Protein AF-A0A7C5GSA2-F1 (afdb_monomer)

Structure (mmCIF, N/CA/C/O backbone):
data_AF-A0A7C5GSA2-F1
#
_entry.id   AF-A0A7C5GSA2-F1
#
loop_
_atom_site.group_PDB
_atom_site.id
_atom_site.type_symbol
_atom_site.label_atom_id
_atom_site.label_alt_id
_atom_site.label_comp_id
_atom_site.label_asym_id
_atom_site.label_entity_id
_atom_site.label_seq_id
_atom_site.pdbx_PDB_ins_code
_atom_site.Cartn_x
_atom_site.Cartn_y
_atom_site.Cartn_z
_atom_site.occupancy
_atom_site.B_iso_or_equiv
_atom_site.auth_seq_id
_atom_site.auth_comp_id
_atom_site.auth_asym_id
_atom_site.auth_atom_id
_atom_site.pdbx_PDB_model_num
ATOM 1 N N . MET A 1 1 ? -14.010 18.364 17.293 1.00 81.69 1 MET A N 1
ATOM 2 C CA . MET A 1 1 ? -14.874 18.073 16.126 1.00 81.69 1 MET A CA 1
ATOM 3 C C . MET A 1 1 ? -15.795 16.907 16.474 1.00 81.69 1 MET A C 1
ATOM 5 O O . MET A 1 1 ? -15.365 16.061 17.248 1.00 81.69 1 MET A O 1
ATOM 9 N N . LYS A 1 2 ? -17.035 16.873 15.968 1.00 87.19 2 LYS A N 1
ATOM 10 C CA . LYS A 1 2 ? -17.966 15.739 16.121 1.00 87.19 2 LYS A CA 1
ATOM 11 C C . LYS A 1 2 ? -18.458 15.328 14.733 1.00 87.19 2 LYS A C 1
ATOM 13 O O . LYS A 1 2 ? -18.881 16.199 13.981 1.00 87.19 2 LYS A O 1
ATOM 18 N N . ILE A 1 3 ? -18.377 14.040 14.417 1.00 91.88 3 ILE A N 1
ATOM 19 C CA . ILE A 1 3 ? -18.912 13.434 13.192 1.00 91.88 3 ILE A CA 1
ATOM 20 C C . ILE A 1 3 ? -19.877 12.338 13.644 1.00 91.88 3 ILE A C 1
ATOM 22 O O . ILE A 1 3 ? -19.568 11.604 14.582 1.00 91.88 3 ILE A O 1
ATOM 26 N N . THR A 1 4 ? -21.045 12.256 13.015 1.00 94.69 4 THR A N 1
ATOM 27 C CA . THR A 1 4 ? -22.024 11.192 13.259 1.00 94.69 4 THR A CA 1
ATOM 28 C C . THR A 1 4 ? -21.949 10.208 12.104 1.00 94.69 4 THR A C 1
ATOM 30 O O . THR A 1 4 ? -22.048 10.626 10.955 1.00 94.69 4 THR A O 1
ATOM 33 N N . LEU A 1 5 ? -21.762 8.929 12.418 1.00 96.44 5 LEU A N 1
ATOM 34 C CA . LEU A 1 5 ? -21.681 7.836 11.455 1.00 96.44 5 LEU A CA 1
ATOM 35 C C . LEU A 1 5 ? -22.708 6.770 11.834 1.00 96.44 5 LEU A C 1
ATOM 37 O O . LEU A 1 5 ? -22.949 6.519 13.017 1.00 96.44 5 LEU A O 1
ATOM 41 N N . THR A 1 6 ? -23.306 6.146 10.831 1.00 97.19 6 THR A N 1
ATOM 42 C CA . THR A 1 6 ? -24.025 4.881 10.990 1.00 97.19 6 THR A CA 1
ATOM 43 C C . THR A 1 6 ? -23.044 3.751 11.307 1.00 97.19 6 THR A C 1
ATOM 45 O O . THR A 1 6 ? -21.847 3.866 11.048 1.00 97.19 6 THR A O 1
ATOM 48 N N . GLU A 1 7 ? -23.543 2.629 11.827 1.00 95.62 7 GLU A N 1
ATOM 49 C CA . GLU A 1 7 ? -22.717 1.440 12.092 1.00 95.62 7 GLU A CA 1
ATOM 50 C C . GLU A 1 7 ? -21.976 0.965 10.830 1.00 95.62 7 GLU A C 1
ATOM 52 O O . GLU A 1 7 ? -20.786 0.661 10.867 1.00 95.62 7 GLU A O 1
ATOM 57 N N . GLU A 1 8 ? -22.649 0.995 9.679 1.00 96.62 8 GLU A N 1
ATOM 58 C CA . GLU A 1 8 ? -22.073 0.596 8.395 1.00 96.62 8 GLU A CA 1
ATOM 59 C C . GLU A 1 8 ? -20.989 1.571 7.899 1.00 96.62 8 GLU A C 1
ATOM 61 O O . GLU A 1 8 ? -19.970 1.149 7.351 1.00 96.62 8 GLU A O 1
ATOM 66 N N . GLU A 1 9 ? -21.168 2.880 8.098 1.00 97.88 9 GLU A N 1
ATOM 67 C CA . GLU A 1 9 ? -20.123 3.869 7.803 1.00 97.88 9 GLU A CA 1
ATOM 68 C C . GLU A 1 9 ? -18.937 3.734 8.762 1.00 97.88 9 GLU A C 1
ATOM 70 O O . GLU A 1 9 ? -17.792 3.846 8.328 1.00 97.88 9 GLU A O 1
ATOM 75 N N . TYR A 1 10 ? -19.190 3.435 10.039 1.00 97.50 10 TYR A N 1
ATOM 76 C CA . TYR A 1 10 ? -18.136 3.206 11.024 1.00 97.50 10 TYR A CA 1
ATOM 77 C C . TYR A 1 10 ? -17.320 1.953 10.695 1.00 97.50 10 TYR A C 1
ATOM 79 O O . TYR A 1 10 ? -16.093 1.984 10.720 1.00 97.50 10 TYR A O 1
ATOM 87 N N . ARG A 1 11 ? -17.986 0.869 10.281 1.00 97.19 11 ARG A N 1
ATOM 88 C CA . ARG A 1 11 ? -17.324 -0.341 9.782 1.00 97.19 11 ARG A CA 1
ATOM 89 C C . ARG A 1 11 ? -16.409 -0.028 8.593 1.00 97.19 11 ARG A C 1
ATOM 91 O O . ARG A 1 11 ? -15.283 -0.512 8.559 1.00 97.19 11 ARG A O 1
ATOM 98 N N . ARG A 1 12 ? -16.866 0.786 7.633 1.00 97.44 12 ARG A N 1
ATOM 99 C CA . ARG A 1 12 ? -16.040 1.219 6.487 1.00 97.44 12 ARG A CA 1
ATOM 100 C C . ARG A 1 12 ? -14.872 2.101 6.906 1.00 97.44 12 ARG A C 1
ATOM 102 O O . ARG A 1 12 ? -13.791 1.976 6.344 1.00 97.44 12 ARG A O 1
ATOM 109 N N . LEU A 1 13 ? -15.067 2.970 7.895 1.00 97.38 13 LEU A N 1
ATOM 110 C CA . LEU A 1 13 ? -13.977 3.753 8.465 1.00 97.38 13 LEU A CA 1
ATOM 111 C C . LEU A 1 13 ? -12.910 2.841 9.079 1.00 97.38 13 LEU A C 1
ATOM 113 O O . LEU A 1 13 ? -11.734 3.044 8.801 1.00 97.38 13 LEU A O 1
ATOM 117 N N . LEU A 1 14 ? -13.305 1.826 9.852 1.00 97.19 14 LEU A N 1
ATOM 118 C CA . LEU A 1 14 ? -12.363 0.858 10.415 1.00 97.19 14 LEU A CA 1
ATOM 119 C C . LEU A 1 14 ? -11.597 0.107 9.317 1.00 97.19 14 LEU A C 1
ATOM 121 O O . LEU A 1 14 ? -10.382 0.009 9.409 1.00 97.19 14 LEU A O 1
ATOM 125 N N . GLU A 1 15 ? -12.259 -0.335 8.238 1.00 96.88 15 GLU A N 1
ATOM 126 C CA . GLU A 1 15 ? -11.561 -0.937 7.083 1.00 96.88 15 GLU A CA 1
ATOM 127 C C . GLU A 1 15 ? -10.505 0.001 6.477 1.00 96.88 15 GLU A C 1
ATOM 129 O O . GLU A 1 15 ? -9.406 -0.437 6.147 1.00 96.88 15 GLU A O 1
ATOM 134 N N . LEU A 1 16 ? -10.843 1.285 6.307 1.00 96.06 16 LEU A N 1
ATOM 135 C CA . LEU A 1 16 ? -9.929 2.288 5.751 1.00 96.06 16 LEU A CA 1
ATOM 136 C C . LEU A 1 16 ? -8.747 2.561 6.683 1.00 96.06 16 LEU A C 1
ATOM 138 O O . LEU A 1 16 ? -7.627 2.733 6.209 1.00 96.06 16 LEU A O 1
ATOM 142 N N . VAL A 1 17 ? -8.996 2.604 7.992 1.00 94.75 17 VAL A N 1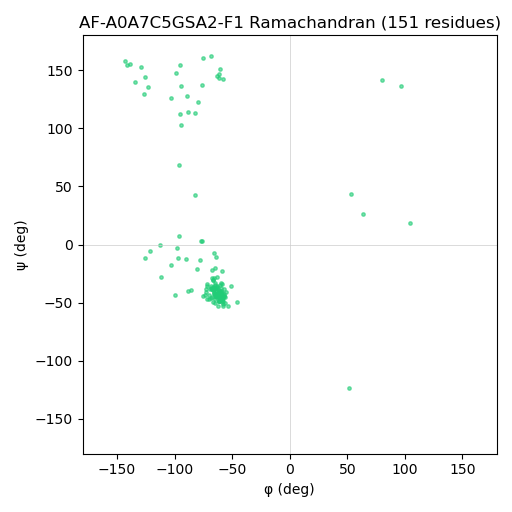
ATOM 143 C CA . VAL A 1 17 ? -7.960 2.797 9.010 1.00 94.75 17 VAL A CA 1
ATOM 144 C C . VAL A 1 17 ? -7.007 1.613 9.018 1.00 94.75 17 VAL A C 1
ATOM 146 O O . VAL A 1 17 ? -5.809 1.830 8.897 1.00 94.75 17 VAL A O 1
ATOM 149 N N . GLU A 1 18 ? -7.522 0.384 9.071 1.00 93.25 18 GLU A N 1
ATOM 150 C CA . GLU A 1 18 ? -6.695 -0.824 9.013 1.00 93.25 18 GLU A CA 1
ATOM 151 C C . GLU A 1 18 ? -5.860 -0.868 7.727 1.00 93.25 18 GLU A C 1
ATOM 153 O O . GLU A 1 18 ? -4.650 -1.069 7.785 1.00 93.25 18 GLU A O 1
ATOM 158 N N . ALA A 1 19 ? -6.456 -0.581 6.562 1.00 93.38 19 ALA A N 1
ATOM 159 C CA . ALA A 1 19 ? -5.712 -0.520 5.301 1.00 93.38 19 ALA A CA 1
ATOM 160 C C . ALA A 1 19 ? -4.596 0.539 5.340 1.00 93.38 19 ALA A C 1
ATOM 162 O O . ALA A 1 19 ? -3.484 0.294 4.879 1.00 93.38 19 ALA A O 1
ATOM 163 N N . GLY A 1 20 ? -4.885 1.713 5.910 1.00 91.31 20 GLY A N 1
ATOM 164 C CA . GLY A 1 20 ? -3.910 2.785 6.081 1.00 91.31 20 GLY A CA 1
ATOM 165 C C . GLY A 1 20 ? -2.765 2.396 7.014 1.00 91.31 20 GLY A C 1
ATOM 166 O O . GLY A 1 20 ? -1.610 2.630 6.674 1.00 91.31 20 GLY A O 1
ATOM 167 N N . LEU A 1 21 ? -3.062 1.754 8.149 1.00 88.75 21 LEU A N 1
ATOM 168 C CA . LEU A 1 21 ? -2.037 1.241 9.063 1.00 88.75 21 LEU A CA 1
ATOM 169 C C . LEU A 1 21 ? -1.124 0.240 8.358 1.00 88.75 21 LEU A C 1
ATOM 171 O O . LEU A 1 21 ? 0.089 0.309 8.526 1.00 88.75 21 LEU A O 1
ATOM 175 N N . TRP A 1 22 ? -1.685 -0.654 7.543 1.00 88.31 22 TRP A N 1
ATOM 176 C CA . TRP A 1 22 ? -0.887 -1.579 6.743 1.00 88.31 22 TRP A CA 1
ATOM 177 C C . TRP A 1 22 ? 0.056 -0.847 5.793 1.00 88.31 22 TRP A C 1
ATOM 179 O O . TRP A 1 22 ? 1.249 -1.142 5.781 1.00 88.31 22 TRP A O 1
ATOM 189 N N . VAL A 1 23 ? -0.428 0.161 5.066 1.00 85.88 23 VAL A N 1
ATOM 190 C CA . VAL A 1 23 ? 0.425 0.960 4.173 1.00 85.88 23 VAL A CA 1
ATOM 191 C C . VAL A 1 23 ? 1.504 1.721 4.943 1.00 85.88 23 VAL A C 1
ATOM 193 O O . VAL A 1 23 ? 2.643 1.737 4.500 1.00 85.88 23 VAL A O 1
ATOM 196 N N . PHE A 1 24 ? 1.188 2.334 6.085 1.00 83.25 24 PHE A N 1
ATOM 197 C CA . PHE A 1 24 ? 2.144 3.163 6.828 1.00 83.25 24 PHE A CA 1
ATOM 198 C C . PHE A 1 24 ? 3.129 2.373 7.695 1.00 83.25 24 PHE A C 1
ATOM 200 O O . PHE A 1 24 ? 4.148 2.929 8.099 1.00 83.25 24 PHE A O 1
ATOM 207 N N . HIS A 1 25 ? 2.823 1.124 8.055 1.00 75.12 25 HIS A N 1
ATOM 208 C CA . HIS A 1 25 ? 3.561 0.413 9.106 1.00 75.12 25 HIS A CA 1
ATOM 209 C C . HIS A 1 25 ? 4.122 -0.943 8.696 1.00 75.12 25 HIS A C 1
ATOM 211 O O . HIS A 1 25 ? 4.918 -1.496 9.450 1.00 75.12 25 HIS A O 1
ATOM 217 N N . SER A 1 26 ? 3.732 -1.496 7.545 1.00 70.75 26 SER A N 1
ATOM 218 C CA . SER A 1 26 ? 4.203 -2.820 7.098 1.00 70.75 26 SER A CA 1
ATOM 219 C C . SER A 1 26 ? 5.706 -2.886 6.807 1.00 70.75 26 SER A C 1
ATOM 221 O O . SER A 1 26 ? 6.272 -3.976 6.823 1.00 70.75 26 SER A O 1
ATOM 223 N N . TYR A 1 27 ? 6.354 -1.742 6.571 1.00 66.50 27 TYR A N 1
ATOM 224 C CA . TYR A 1 27 ? 7.784 -1.638 6.265 1.00 66.50 27 TYR A CA 1
ATOM 225 C C . TYR A 1 27 ? 8.610 -0.941 7.360 1.00 66.50 27 TYR A C 1
ATOM 227 O O . TYR A 1 27 ? 9.817 -0.777 7.190 1.00 66.50 27 TYR A O 1
ATOM 235 N N . ASP A 1 28 ? 7.980 -0.493 8.452 1.00 66.56 28 ASP A N 1
ATOM 236 C CA . ASP A 1 28 ? 8.673 0.197 9.544 1.00 66.56 28 ASP A CA 1
ATOM 237 C C . ASP A 1 28 ? 9.378 -0.825 10.456 1.00 66.56 28 ASP A C 1
ATOM 239 O O . ASP A 1 28 ? 8.744 -1.723 11.013 1.00 66.56 28 ASP A O 1
ATOM 243 N N . GLU A 1 29 ? 10.696 -0.681 10.624 1.00 58.06 29 GLU A N 1
ATOM 244 C CA . GLU A 1 29 ? 11.528 -1.513 11.512 1.00 58.06 29 GLU A CA 1
ATOM 245 C C . GLU A 1 29 ? 11.356 -1.147 13.004 1.00 58.06 29 GLU A C 1
ATOM 247 O O . GLU A 1 29 ? 11.993 -1.739 13.881 1.00 58.06 29 GLU A O 1
ATOM 252 N N . GLY A 1 30 ? 10.458 -0.204 13.299 1.00 55.66 30 GLY A N 1
ATOM 253 C CA . GLY A 1 30 ? 10.124 0.275 14.629 1.00 55.66 30 GLY A CA 1
ATOM 254 C C . GLY A 1 30 ? 10.900 1.546 14.960 1.00 55.66 30 GLY A C 1
ATOM 255 O O . GLY A 1 30 ? 12.111 1.614 14.748 1.00 55.66 30 GLY A O 1
ATOM 256 N N . ASN A 1 31 ? 10.192 2.513 15.558 1.00 61.78 31 ASN A N 1
ATOM 257 C CA . ASN A 1 31 ? 10.620 3.848 16.017 1.00 61.78 31 ASN A CA 1
ATOM 258 C C . ASN A 1 31 ? 10.192 5.051 15.149 1.00 61.78 31 ASN A C 1
ATOM 260 O O . ASN A 1 31 ? 10.765 6.127 15.332 1.00 61.78 31 ASN A O 1
ATOM 264 N N . ASP A 1 32 ? 9.187 4.940 14.272 1.00 73.31 32 ASP A N 1
ATOM 265 C CA . ASP A 1 32 ? 8.560 6.122 13.656 1.00 73.31 32 ASP A CA 1
ATOM 266 C C . ASP A 1 32 ? 7.494 6.760 14.589 1.00 73.31 32 ASP A C 1
ATOM 268 O O . ASP A 1 32 ? 6.441 6.164 14.835 1.00 73.31 32 ASP A O 1
ATOM 272 N N . PRO A 1 33 ? 7.701 7.991 15.105 1.00 70.56 33 PRO A N 1
ATOM 273 C CA . PRO A 1 33 ? 6.721 8.665 15.962 1.00 70.56 33 PRO A CA 1
ATOM 274 C C . PRO A 1 33 ? 5.384 8.961 15.266 1.00 70.56 33 PRO A C 1
ATOM 276 O O . PRO A 1 33 ? 4.348 9.057 15.931 1.00 70.56 33 PRO A O 1
ATOM 279 N N . GLU A 1 34 ? 5.382 9.135 13.942 1.00 72.06 34 GLU A N 1
ATOM 280 C CA . GLU A 1 34 ? 4.151 9.316 13.169 1.00 72.06 34 GLU A CA 1
ATOM 281 C C . GLU A 1 34 ? 3.374 7.997 13.085 1.00 72.06 34 GLU A C 1
ATOM 283 O O . GLU A 1 34 ? 2.140 7.987 13.176 1.00 72.06 34 GLU A O 1
ATOM 288 N N . ALA A 1 35 ? 4.085 6.868 13.032 1.00 72.31 35 ALA A N 1
ATOM 289 C CA . ALA A 1 35 ? 3.468 5.555 13.108 1.00 72.31 35 ALA A CA 1
ATOM 290 C C . ALA A 1 35 ? 2.755 5.312 14.440 1.00 72.31 35 ALA A C 1
ATOM 292 O O . ALA A 1 35 ? 1.620 4.827 14.468 1.00 72.31 35 ALA A O 1
ATOM 293 N N . ASP A 1 36 ? 3.364 5.728 15.545 1.00 80.12 36 ASP A N 1
ATOM 294 C CA . ASP A 1 36 ? 2.749 5.619 16.867 1.00 80.12 36 ASP A CA 1
ATOM 295 C C . ASP A 1 36 ? 1.469 6.463 16.988 1.00 80.12 36 ASP A C 1
ATOM 297 O O . ASP A 1 36 ? 0.477 6.018 17.579 1.00 80.12 36 ASP A O 1
ATOM 301 N N . ALA A 1 37 ? 1.440 7.653 16.378 1.00 87.62 37 ALA A N 1
ATOM 302 C CA . ALA A 1 37 ? 0.259 8.514 16.367 1.00 87.62 37 ALA A CA 1
ATOM 303 C C . ALA A 1 37 ? -0.919 7.888 15.596 1.00 87.62 37 ALA A C 1
ATOM 305 O O . ALA A 1 37 ? -2.062 7.930 16.067 1.00 87.62 37 ALA A O 1
ATOM 306 N N . HIS A 1 38 ? -0.651 7.271 14.441 1.00 90.25 38 HIS A N 1
ATOM 307 C CA . HIS A 1 38 ? -1.666 6.565 13.658 1.00 90.25 38 HIS A CA 1
ATOM 308 C C . HIS A 1 38 ? -2.226 5.346 14.404 1.00 90.25 38 HIS A C 1
ATOM 310 O O . HIS A 1 38 ? -3.449 5.189 14.484 1.00 90.25 38 HIS A O 1
ATOM 316 N N . ARG A 1 39 ? -1.366 4.537 15.040 1.00 88.69 39 ARG A N 1
ATOM 317 C CA . ARG A 1 39 ? -1.803 3.395 15.866 1.00 88.69 39 ARG A CA 1
ATOM 318 C C . ARG A 1 39 ? -2.655 3.834 17.058 1.00 88.69 39 ARG A C 1
ATOM 320 O O . ARG A 1 39 ? -3.665 3.199 17.349 1.00 88.69 39 ARG A O 1
ATOM 327 N N . ALA A 1 40 ? -2.296 4.933 17.724 1.00 90.69 40 ALA A N 1
ATOM 328 C CA . ALA A 1 40 ? -3.086 5.476 18.832 1.00 90.69 40 ALA A CA 1
ATOM 329 C C . ALA A 1 40 ? -4.475 5.962 18.378 1.00 90.69 40 ALA A C 1
ATOM 331 O O . ALA A 1 40 ? -5.472 5.764 19.080 1.00 90.69 40 ALA A O 1
ATOM 332 N N . LEU A 1 41 ? -4.569 6.577 17.192 1.00 93.81 41 LEU A N 1
ATOM 333 C CA . LEU A 1 41 ? -5.855 6.951 16.604 1.00 93.81 41 LEU A CA 1
ATOM 334 C C . LEU A 1 41 ? -6.705 5.716 16.279 1.00 93.81 41 LEU A C 1
ATOM 336 O O . LEU A 1 41 ? -7.894 5.703 16.602 1.00 93.81 41 LEU A O 1
ATOM 340 N N . ALA A 1 42 ? -6.111 4.689 15.674 1.00 94.50 42 ALA A N 1
ATOM 341 C CA . ALA A 1 42 ? -6.811 3.452 15.354 1.00 94.50 42 ALA A CA 1
ATOM 342 C C . ALA A 1 42 ? -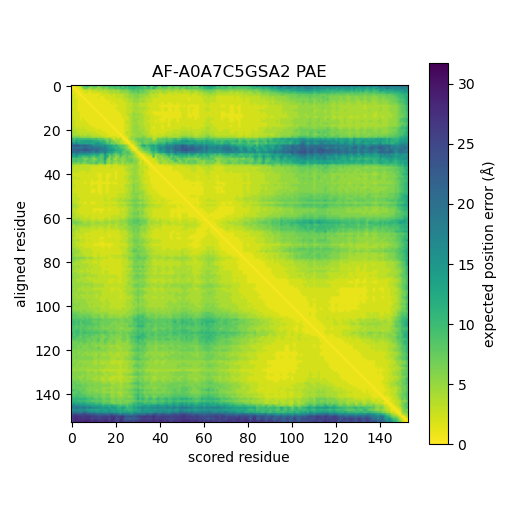7.336 2.745 16.608 1.00 94.50 42 ALA A C 1
ATOM 344 O O . ALA A 1 42 ? -8.506 2.372 16.659 1.00 94.50 42 ALA A O 1
ATOM 345 N N . GLU A 1 43 ? -6.526 2.664 17.665 1.00 94.44 43 GLU A N 1
ATOM 346 C CA . GLU A 1 43 ? -6.950 2.101 18.946 1.00 94.44 43 GLU A CA 1
ATOM 347 C C . GLU A 1 43 ? -8.121 2.883 19.560 1.00 94.44 43 GLU A C 1
ATOM 349 O O . GLU A 1 43 ? -9.081 2.289 20.053 1.00 94.44 43 GLU A O 1
ATOM 354 N N . LYS A 1 44 ? -8.099 4.217 19.481 1.00 95.69 44 LYS A N 1
ATOM 355 C CA . LYS A 1 44 ? -9.219 5.048 19.937 1.00 95.69 44 LYS A CA 1
ATOM 356 C C . LYS A 1 44 ? -10.510 4.749 19.166 1.00 95.69 44 LYS A C 1
ATOM 358 O O . LYS A 1 44 ? -1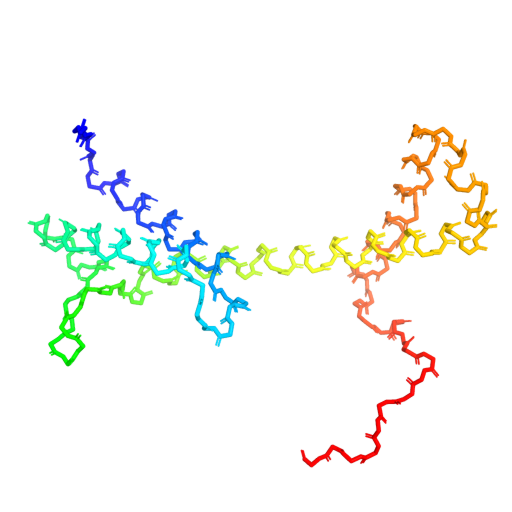1.582 4.713 19.770 1.00 95.69 44 LYS A O 1
ATOM 363 N N . LEU A 1 45 ? -10.430 4.560 17.849 1.00 96.81 45 LEU A N 1
ATOM 364 C CA . LEU A 1 45 ? -11.587 4.180 17.029 1.00 96.81 45 LEU A CA 1
ATOM 365 C C . LEU A 1 45 ? -12.057 2.754 17.361 1.00 96.81 45 LEU A C 1
ATOM 367 O O . LEU A 1 45 ? -13.251 2.491 17.478 1.00 96.81 45 LEU A O 1
ATOM 371 N N . CYS A 1 46 ? -11.125 1.843 17.618 1.00 97.00 46 CYS A N 1
ATOM 372 C CA . CYS A 1 46 ? -11.430 0.495 18.078 1.00 97.00 46 CYS A CA 1
ATOM 373 C C . CYS A 1 46 ? -12.215 0.510 19.405 1.00 97.00 46 CYS A C 1
ATOM 375 O O . CYS A 1 46 ? -13.266 -0.122 19.517 1.00 97.00 46 CYS A O 1
ATOM 377 N N . GLN A 1 47 ? -11.778 1.301 20.391 1.00 96.62 47 GLN A N 1
ATOM 378 C CA . GLN A 1 47 ? -12.488 1.450 21.669 1.00 96.62 47 GLN A CA 1
ATOM 379 C C . GLN A 1 47 ? -13.904 2.022 21.483 1.00 96.62 47 GLN A C 1
ATOM 381 O O . GLN A 1 47 ? -14.855 1.535 22.093 1.00 96.62 47 GLN A O 1
ATOM 386 N N . GLN A 1 48 ? -14.082 2.996 20.588 1.00 96.19 48 GLN A N 1
ATOM 387 C CA . GLN A 1 48 ? -15.408 3.524 20.246 1.00 96.19 48 GLN A CA 1
ATOM 388 C C . GLN A 1 48 ? -16.320 2.471 19.596 1.00 96.19 48 GLN A C 1
ATOM 390 O O . GLN A 1 48 ? -17.521 2.452 19.866 1.00 96.19 48 GLN A O 1
ATOM 395 N N . ALA A 1 49 ? -15.774 1.567 18.778 1.00 97.19 49 ALA A N 1
ATOM 396 C CA . ALA A 1 49 ? -16.532 0.433 18.251 1.00 97.19 49 ALA A CA 1
ATOM 397 C C . ALA A 1 49 ? -16.977 -0.543 19.355 1.00 97.19 49 ALA A C 1
ATOM 399 O O . ALA A 1 49 ? -18.107 -1.035 19.298 1.00 97.19 49 ALA A O 1
ATOM 400 N N . LEU A 1 50 ? -16.153 -0.783 20.384 1.00 96.31 50 LEU A N 1
ATOM 401 C CA . LEU A 1 50 ? -16.561 -1.571 21.557 1.00 96.31 50 LEU A CA 1
ATOM 402 C C . LEU A 1 50 ? -17.720 -0.902 22.311 1.00 96.31 50 LEU A C 1
ATOM 404 O O . LEU A 1 50 ? -18.710 -1.562 22.629 1.00 96.31 50 LEU A O 1
ATOM 408 N N . GLU A 1 51 ? -17.649 0.413 22.542 1.00 95.19 51 GLU A N 1
ATOM 409 C CA . GLU A 1 51 ? -18.739 1.185 23.163 1.00 95.19 51 GLU A CA 1
ATOM 410 C C . GLU A 1 51 ? -20.036 1.118 22.336 1.00 95.19 51 GLU A C 1
ATOM 412 O O . GLU A 1 51 ? -21.134 1.001 22.888 1.00 95.19 51 GLU A O 1
ATOM 417 N N . ALA A 1 52 ? -19.907 1.119 21.006 1.00 95.19 52 ALA A N 1
ATOM 418 C CA . ALA A 1 52 ? -21.003 0.938 20.058 1.00 95.19 52 ALA A CA 1
ATOM 419 C C . ALA A 1 52 ? -21.474 -0.525 19.914 1.00 95.19 52 ALA A C 1
ATOM 421 O O . ALA A 1 52 ? -22.380 -0.798 19.129 1.00 95.19 52 ALA A O 1
ATOM 422 N N . LYS A 1 53 ? -20.913 -1.465 20.691 1.00 96.38 53 LYS A N 1
ATOM 423 C CA . LYS A 1 53 ? -21.235 -2.906 20.691 1.00 96.38 53 LYS A CA 1
ATOM 424 C C . LYS A 1 53 ? -20.921 -3.626 19.375 1.00 96.38 53 LYS A C 1
ATOM 426 O O . LYS A 1 53 ? -21.488 -4.684 19.095 1.00 96.38 53 LYS A O 1
ATOM 431 N N . MET A 1 54 ? -19.967 -3.122 18.598 1.00 97.62 54 MET A N 1
ATOM 432 C CA . MET A 1 54 ? -19.497 -3.728 17.346 1.00 97.62 54 MET A CA 1
ATOM 433 C C . MET A 1 54 ? -18.456 -4.839 17.600 1.00 97.62 54 MET A C 1
ATOM 435 O O . MET A 1 54 ? -17.464 -4.962 16.886 1.00 97.62 54 MET A O 1
ATOM 439 N N . ASN A 1 55 ? -18.693 -5.692 18.604 1.00 96.06 55 ASN A N 1
ATOM 440 C CA . ASN A 1 55 ? -17.756 -6.728 19.084 1.00 96.06 55 ASN A CA 1
ATOM 441 C C . ASN A 1 55 ? -17.433 -7.817 18.043 1.00 96.06 55 ASN A C 1
ATOM 443 O O . ASN A 1 55 ? -16.559 -8.650 18.251 1.00 96.06 55 ASN A O 1
ATOM 447 N N . HIS A 1 56 ? -18.175 -7.850 16.935 1.00 96.62 56 HIS A N 1
ATOM 448 C CA . HIS A 1 56 ? -17.905 -8.735 15.807 1.00 96.62 56 HIS A CA 1
ATOM 449 C C . HIS A 1 56 ? -16.751 -8.232 14.923 1.00 96.62 56 HIS A C 1
ATOM 451 O O . HIS A 1 56 ? -16.275 -8.987 14.085 1.00 96.62 56 HIS A O 1
ATOM 457 N N . LEU A 1 57 ? -16.324 -6.974 15.087 1.00 97.25 57 LEU A N 1
ATOM 458 C CA . LEU A 1 57 ? -15.244 -6.351 14.316 1.00 97.25 57 LEU A CA 1
ATOM 459 C C . LEU A 1 57 ? -14.009 -6.061 15.156 1.00 97.25 57 LEU A C 1
ATOM 461 O O . LEU A 1 57 ? -12.917 -6.053 14.599 1.00 97.25 57 LEU A O 1
ATOM 465 N N . VAL A 1 58 ? -14.167 -5.839 16.460 1.00 97.75 58 VAL A N 1
ATOM 466 C CA . VAL A 1 58 ? -13.087 -5.454 17.378 1.00 97.75 58 VAL A CA 1
ATOM 467 C C . VAL A 1 58 ? -13.198 -6.191 18.710 1.00 97.75 58 VAL A C 1
ATOM 469 O O . VAL A 1 58 ? -14.292 -6.596 19.108 1.00 97.75 58 VAL A O 1
ATOM 472 N N . TYR A 1 59 ? -12.081 -6.336 19.419 1.00 97.31 59 TYR A N 1
ATOM 473 C CA . TYR A 1 59 ? -12.042 -6.936 20.750 1.00 97.31 59 TYR A CA 1
ATOM 474 C C . TYR A 1 59 ? -11.049 -6.225 21.677 1.00 97.31 59 TYR A C 1
ATOM 476 O O . TYR A 1 59 ? -10.080 -5.609 21.235 1.00 97.31 59 TYR A O 1
ATOM 484 N N . TRP A 1 60 ? -11.295 -6.323 22.984 1.00 97.06 60 TRP A N 1
ATOM 485 C CA . TRP A 1 60 ? -10.357 -5.883 24.016 1.00 97.06 60 TRP A CA 1
ATOM 486 C C . TRP A 1 60 ? -9.416 -7.028 24.394 1.00 97.06 60 TRP A C 1
ATOM 488 O O . TRP A 1 60 ? -9.872 -8.126 24.719 1.00 97.06 60 TRP A O 1
ATOM 498 N N . SER A 1 61 ? -8.110 -6.775 24.361 1.00 95.69 61 SER A N 1
ATOM 499 C CA . SER A 1 61 ? -7.091 -7.696 24.856 1.00 95.69 61 SER A CA 1
ATOM 500 C C . SER A 1 61 ? -6.724 -7.335 26.288 1.00 95.69 61 SER A C 1
ATOM 502 O O . SER A 1 61 ? -6.088 -6.309 26.529 1.00 95.69 61 SER A O 1
ATOM 504 N N . GLU A 1 62 ? -7.076 -8.201 27.239 1.00 94.94 62 GLU A N 1
ATOM 505 C CA . GLU A 1 62 ? -6.686 -8.020 28.643 1.00 94.94 62 GLU A CA 1
ATOM 506 C C . GLU A 1 62 ? -5.175 -8.178 28.859 1.0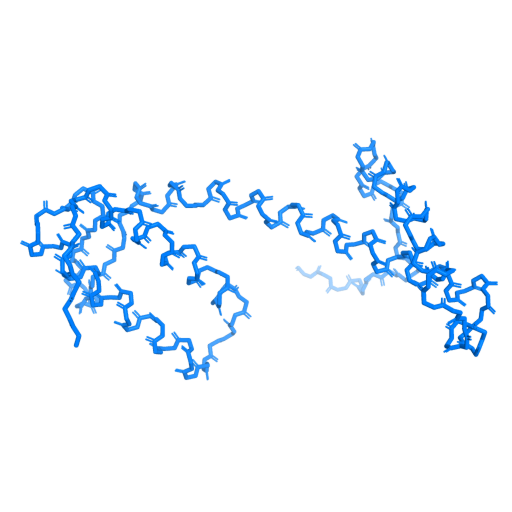0 94.94 62 GLU A C 1
ATOM 508 O O . GLU A 1 62 ? -4.609 -7.563 29.756 1.00 94.94 62 GLU A O 1
ATOM 513 N N . GLU A 1 63 ? -4.493 -8.975 28.038 1.00 94.38 63 GLU A N 1
ATOM 514 C CA . GLU A 1 63 ? -3.045 -9.172 28.155 1.00 94.38 63 GLU A CA 1
ATOM 515 C C . GLU A 1 63 ? -2.274 -7.899 27.790 1.00 94.38 63 GLU A C 1
ATOM 517 O O . GLU A 1 63 ? -1.375 -7.476 28.512 1.00 94.38 63 GLU A O 1
ATOM 522 N N . GLN A 1 64 ? -2.657 -7.276 26.676 1.00 90.44 64 GLN A N 1
ATOM 523 C CA . GLN A 1 64 ? -1.991 -6.084 26.153 1.00 90.44 64 GLN A CA 1
ATOM 524 C C . GLN A 1 64 ? -2.599 -4.788 26.707 1.00 90.44 64 GLN A C 1
ATOM 526 O O . GLN A 1 64 ? -2.002 -3.731 26.538 1.00 90.44 64 GLN A O 1
ATOM 531 N N . GLN A 1 65 ? -3.772 -4.859 27.352 1.00 93.88 65 GLN A N 1
ATOM 532 C CA . GLN A 1 65 ? -4.580 -3.708 27.780 1.00 93.88 65 GLN A CA 1
ATOM 533 C C . GLN A 1 65 ? -4.869 -2.739 26.621 1.00 93.88 65 GLN A C 1
ATOM 535 O O . GLN A 1 65 ? -4.739 -1.522 26.761 1.00 93.88 65 GLN A O 1
ATOM 540 N N . ARG A 1 66 ? -5.222 -3.296 25.455 1.00 93.88 66 ARG A N 1
ATOM 541 C CA . ARG A 1 66 ? -5.453 -2.556 24.203 1.00 93.88 66 ARG A CA 1
ATOM 542 C C . ARG A 1 66 ? -6.601 -3.149 23.397 1.00 93.88 66 ARG A C 1
ATOM 544 O O . ARG A 1 66 ? -6.942 -4.324 23.545 1.00 93.88 66 ARG A O 1
ATOM 551 N N . CYS A 1 67 ? -7.177 -2.334 22.518 1.00 94.94 67 CYS A N 1
ATOM 552 C CA . CYS A 1 67 ? -8.208 -2.762 21.575 1.00 94.94 67 CYS A CA 1
ATOM 553 C C . CYS A 1 67 ? -7.596 -3.144 20.224 1.00 94.94 67 CYS A C 1
ATOM 555 O O . CYS A 1 67 ? -6.749 -2.413 19.711 1.00 94.94 67 CYS A O 1
ATOM 557 N N . TYR A 1 68 ? -8.060 -4.253 19.648 1.00 94.19 68 TYR A N 1
ATOM 558 C CA . TYR A 1 68 ? -7.583 -4.790 18.373 1.00 94.19 68 TYR A CA 1
ATOM 559 C C .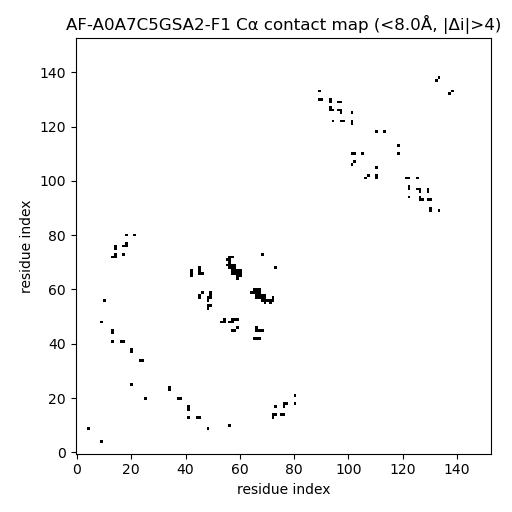 TYR A 1 68 ? -8.733 -5.097 17.404 1.00 94.19 68 TYR A C 1
ATOM 561 O O . TYR A 1 68 ? -9.849 -5.402 17.850 1.00 94.19 68 TYR A O 1
ATOM 569 N N . PRO A 1 69 ? -8.479 -5.056 16.083 1.00 95.62 69 PRO A N 1
ATOM 570 C CA . PRO A 1 69 ? -9.396 -5.618 15.103 1.00 95.62 69 PRO A CA 1
ATOM 571 C C . PRO A 1 69 ? -9.521 -7.132 15.309 1.00 95.62 69 PRO A C 1
ATOM 573 O O . PRO A 1 69 ? -8.580 -7.820 15.681 1.00 95.62 69 PRO A O 1
ATOM 576 N N . THR A 1 70 ? -10.709 -7.671 15.071 1.00 97.12 70 THR A N 1
ATOM 577 C CA . THR A 1 70 ? -10.910 -9.121 14.956 1.00 97.12 70 THR A CA 1
ATOM 578 C C . THR A 1 70 ? -10.382 -9.622 13.616 1.00 97.12 70 THR A C 1
ATOM 580 O O . THR A 1 70 ? -10.348 -8.871 12.640 1.00 97.12 70 THR A O 1
ATOM 583 N N . GLN A 1 71 ? -10.134 -10.929 13.528 1.00 94.88 71 GLN A N 1
ATOM 584 C CA . GLN A 1 71 ? -9.797 -11.599 12.270 1.00 94.88 71 GLN A CA 1
ATOM 585 C C . GLN A 1 71 ? -10.800 -11.289 11.142 1.00 94.88 71 GLN A C 1
ATOM 587 O O . GLN A 1 71 ? -10.402 -11.107 9.997 1.00 94.88 71 GLN A O 1
ATOM 592 N N . LEU A 1 72 ? -12.099 -11.154 11.450 1.00 95.06 72 LEU A N 1
ATOM 593 C CA . LEU A 1 72 ? -13.105 -10.785 10.448 1.00 95.06 72 LEU A CA 1
ATOM 594 C C . LEU A 1 72 ? -12.815 -9.417 9.817 1.00 95.06 72 LEU A C 1
ATOM 596 O O . LEU A 1 72 ? -12.986 -9.244 8.612 1.00 95.06 72 LEU A O 1
ATOM 600 N N . LEU A 1 73 ? -12.439 -8.421 10.621 1.00 95.31 73 LEU A N 1
ATOM 601 C CA . LEU A 1 73 ? -12.111 -7.097 10.103 1.00 95.31 73 LEU A CA 1
ATOM 602 C C . LEU A 1 73 ? -10.795 -7.138 9.316 1.00 95.31 73 LEU A C 1
ATOM 604 O O . LEU A 1 73 ? -10.750 -6.600 8.211 1.00 95.31 73 LEU A O 1
ATOM 608 N N . GLU A 1 74 ? -9.782 -7.833 9.838 1.00 93.75 74 GLU A N 1
ATOM 609 C CA . GLU A 1 74 ? -8.484 -8.001 9.177 1.00 93.75 74 GLU A CA 1
ATOM 610 C C . GLU A 1 74 ? -8.630 -8.660 7.799 1.00 93.75 74 GLU A C 1
ATOM 612 O O . GLU A 1 74 ? -8.222 -8.082 6.796 1.00 93.75 74 GLU A O 1
ATOM 617 N N . GLU A 1 75 ? -9.295 -9.812 7.694 1.00 93.44 75 GLU A N 1
ATOM 618 C CA . GLU A 1 75 ? -9.467 -10.544 6.427 1.00 93.44 75 GLU A CA 1
ATOM 619 C C . GLU A 1 75 ? -10.181 -9.715 5.347 1.00 93.44 75 GLU A C 1
ATOM 621 O O . GLU A 1 75 ? -9.874 -9.807 4.149 1.00 93.44 75 GLU A O 1
ATOM 626 N N . ARG A 1 76 ? -11.121 -8.855 5.761 1.00 91.62 76 ARG A N 1
ATOM 627 C CA . ARG A 1 76 ? -11.859 -7.960 4.853 1.00 91.62 76 ARG A CA 1
ATOM 628 C C . ARG A 1 76 ? -10.960 -6.889 4.233 1.00 91.62 76 ARG A C 1
ATOM 630 O O . ARG A 1 76 ? -11.299 -6.361 3.169 1.00 91.62 76 ARG A O 1
ATOM 637 N N . VAL A 1 77 ? -9.828 -6.602 4.870 1.00 94.50 77 VAL A N 1
ATOM 638 C CA . VAL A 1 77 ? -8.822 -5.634 4.429 1.00 94.50 77 VAL A CA 1
ATOM 639 C C . VAL A 1 77 ? -7.649 -6.333 3.739 1.00 94.50 77 VAL A C 1
ATOM 641 O O . VAL A 1 77 ? -7.262 -5.903 2.654 1.00 94.50 77 VAL A O 1
ATOM 644 N N . MET A 1 78 ? -7.148 -7.445 4.285 1.00 91.31 78 MET A N 1
ATOM 645 C CA . MET A 1 78 ? -5.971 -8.177 3.783 1.00 91.31 78 MET A CA 1
ATOM 646 C C . MET A 1 78 ? -6.095 -8.602 2.336 1.00 91.31 78 MET A C 1
ATOM 648 O O . MET A 1 78 ? -5.235 -8.265 1.535 1.00 91.31 78 MET A O 1
ATOM 652 N N . SER A 1 79 ? -7.238 -9.152 1.931 1.00 89.50 79 SER A N 1
ATOM 653 C CA . SER A 1 79 ? -7.446 -9.498 0.517 1.00 89.50 79 SER A CA 1
ATOM 654 C C . SER A 1 79 ? -7.338 -8.309 -0.456 1.00 89.50 79 SER A C 1
ATOM 656 O O . SER A 1 79 ? -7.110 -8.510 -1.650 1.00 89.50 79 SER A O 1
ATOM 658 N N . ARG A 1 80 ? -7.542 -7.070 0.012 1.00 91.56 80 ARG A N 1
ATOM 659 C CA . ARG A 1 80 ? -7.378 -5.849 -0.792 1.00 91.56 80 ARG A CA 1
ATOM 660 C C . ARG A 1 80 ? -5.945 -5.338 -0.744 1.00 91.56 80 ARG A C 1
ATOM 662 O O . ARG A 1 80 ? -5.460 -4.902 -1.782 1.00 91.56 80 ARG A O 1
ATOM 669 N N . VAL A 1 81 ? -5.312 -5.395 0.426 1.00 92.44 81 VAL A N 1
ATOM 670 C CA . VAL A 1 81 ? -3.901 -5.034 0.617 1.00 92.44 81 VAL A CA 1
ATOM 671 C C . VAL A 1 81 ? -3.016 -5.953 -0.219 1.00 92.44 81 VAL A C 1
ATOM 673 O O . VAL A 1 81 ? -2.280 -5.450 -1.053 1.00 92.44 81 VAL A O 1
ATOM 676 N N . ASP A 1 82 ? -3.215 -7.269 -0.155 1.00 91.31 82 ASP A N 1
ATOM 677 C CA . ASP A 1 82 ? -2.447 -8.244 -0.940 1.00 91.31 82 ASP A CA 1
ATOM 678 C C . ASP A 1 82 ? -2.541 -7.981 -2.451 1.00 91.31 82 ASP A C 1
ATOM 680 O O . ASP A 1 82 ? -1.552 -8.037 -3.176 1.00 91.31 82 ASP A O 1
ATOM 684 N N . ARG A 1 83 ? -3.744 -7.660 -2.948 1.00 91.75 83 ARG A N 1
ATOM 685 C CA . ARG A 1 83 ? -3.949 -7.315 -4.367 1.00 91.75 83 ARG A CA 1
ATOM 686 C C . ARG A 1 83 ? -3.286 -6.000 -4.742 1.00 91.75 83 ARG A C 1
ATOM 688 O O . ARG A 1 83 ? -2.822 -5.859 -5.869 1.00 91.75 83 ARG A O 1
ATOM 695 N N . TYR A 1 84 ? -3.324 -5.025 -3.839 1.00 92.25 84 TYR A N 1
ATOM 696 C CA . TYR A 1 84 ? -2.648 -3.756 -4.044 1.00 92.25 84 TYR A CA 1
ATOM 697 C C . TYR A 1 84 ? -1.136 -3.971 -4.093 1.00 92.25 84 TYR A C 1
ATOM 699 O O . TYR A 1 84 ? -0.510 -3.495 -5.032 1.00 92.25 84 TYR A O 1
ATOM 707 N N . ASP A 1 85 ? -0.573 -4.736 -3.162 1.00 92.12 85 ASP A N 1
ATOM 708 C CA . ASP A 1 85 ? 0.859 -5.021 -3.094 1.00 92.12 85 ASP A CA 1
ATOM 709 C C . ASP A 1 85 ? 1.346 -5.792 -4.324 1.00 92.12 85 ASP A C 1
ATOM 711 O O . ASP A 1 85 ? 2.347 -5.398 -4.922 1.00 92.12 85 ASP A O 1
ATOM 715 N N . ASP A 1 86 ? 0.613 -6.819 -4.768 1.00 93.75 86 ASP A N 1
ATOM 716 C CA . ASP A 1 86 ? 0.935 -7.557 -5.997 1.00 93.75 86 ASP A CA 1
ATOM 717 C C . ASP A 1 86 ? 0.884 -6.640 -7.230 1.00 93.75 86 ASP A C 1
ATOM 719 O O . ASP A 1 86 ? 1.845 -6.561 -7.996 1.00 93.75 86 ASP A O 1
ATOM 723 N N . PHE A 1 87 ? -0.186 -5.852 -7.379 1.00 93.75 87 PHE A N 1
ATOM 724 C CA . PHE A 1 87 ? -0.295 -4.879 -8.468 1.00 93.75 87 PHE A CA 1
ATOM 725 C C . PHE A 1 87 ? 0.846 -3.850 -8.442 1.00 93.75 87 PHE A C 1
ATOM 727 O O . PHE A 1 87 ? 1.478 -3.593 -9.466 1.00 93.75 87 PHE A O 1
ATOM 734 N N . ARG A 1 88 ? 1.136 -3.263 -7.272 1.00 94.12 88 ARG A N 1
ATOM 735 C CA . ARG A 1 88 ? 2.200 -2.264 -7.102 1.00 94.12 88 ARG A CA 1
ATOM 736 C C . ARG A 1 88 ? 3.583 -2.843 -7.348 1.00 94.12 88 ARG A C 1
ATOM 738 O O . ARG A 1 88 ? 4.444 -2.114 -7.842 1.00 94.12 88 ARG A O 1
ATOM 745 N N . PHE A 1 89 ? 3.806 -4.106 -6.993 1.00 95.38 89 PHE A N 1
ATOM 746 C CA . PHE A 1 89 ? 5.061 -4.792 -7.255 1.00 95.38 89 PHE A CA 1
ATOM 747 C C . PHE A 1 89 ? 5.325 -4.887 -8.759 1.00 95.38 89 PHE A C 1
ATOM 749 O O . PHE A 1 89 ? 6.382 -4.442 -9.207 1.00 95.38 89 PHE A O 1
ATOM 756 N N . TRP A 1 90 ? 4.370 -5.410 -9.533 1.00 96.88 90 TRP A N 1
ATOM 757 C CA . TRP A 1 90 ? 4.544 -5.603 -10.975 1.00 96.88 90 TRP A CA 1
ATOM 758 C C . TRP A 1 90 ? 4.663 -4.284 -11.734 1.00 96.88 90 TRP A C 1
ATOM 760 O O . TRP A 1 90 ? 5.637 -4.092 -12.459 1.00 96.88 90 TRP A O 1
ATOM 770 N N . ASP A 1 91 ? 3.746 -3.349 -11.483 1.00 96.12 91 ASP A N 1
ATOM 771 C CA . ASP A 1 91 ? 3.760 -2.016 -12.096 1.00 96.12 91 ASP A CA 1
ATOM 772 C C . ASP A 1 91 ? 5.062 -1.266 -11.769 1.00 96.12 91 ASP A C 1
ATOM 774 O O . ASP A 1 91 ? 5.766 -0.768 -12.647 1.00 96.12 91 ASP A O 1
ATOM 778 N N . GLY A 1 92 ? 5.464 -1.272 -10.494 1.00 97.38 92 GLY A N 1
ATOM 779 C CA . GLY A 1 92 ? 6.693 -0.618 -10.064 1.00 97.38 92 GLY A CA 1
ATOM 780 C C . GLY A 1 92 ? 7.962 -1.275 -10.614 1.00 97.38 92 GLY A C 1
ATOM 781 O O . GLY A 1 92 ? 8.973 -0.586 -10.797 1.00 97.38 92 GLY A O 1
ATOM 782 N N . LEU A 1 93 ? 7.950 -2.588 -10.848 1.00 97.75 93 LEU A N 1
ATOM 783 C CA . LEU A 1 93 ? 9.058 -3.302 -11.474 1.00 97.75 93 LEU A CA 1
ATOM 784 C C . LEU A 1 93 ? 9.171 -2.937 -12.959 1.00 97.75 93 LEU A C 1
ATOM 786 O O . LEU A 1 93 ? 10.274 -2.612 -13.401 1.00 97.75 93 LEU A O 1
ATOM 790 N N . ALA A 1 94 ? 8.057 -2.942 -13.696 1.00 98.12 94 ALA A N 1
ATOM 791 C CA . ALA A 1 94 ? 8.005 -2.555 -15.105 1.00 98.12 94 ALA A CA 1
ATOM 792 C C . ALA A 1 94 ? 8.495 -1.114 -15.312 1.00 98.12 94 ALA A C 1
ATOM 794 O O . ALA A 1 94 ? 9.430 -0.901 -16.086 1.00 98.12 94 ALA A O 1
ATOM 795 N N . GLU A 1 95 ? 7.979 -0.157 -14.532 1.00 97.94 95 GLU A N 1
ATOM 796 C CA . GLU A 1 95 ? 8.403 1.252 -14.556 1.00 97.94 95 GLU A CA 1
ATOM 797 C C . GLU A 1 95 ? 9.926 1.379 -14.367 1.00 97.94 95 GLU A C 1
ATOM 799 O O . GLU A 1 95 ? 10.637 1.982 -15.175 1.00 97.94 95 GLU A O 1
ATOM 804 N N . ARG A 1 96 ? 10.480 0.772 -13.309 1.00 98.31 96 ARG A N 1
ATOM 805 C CA . ARG A 1 96 ? 11.917 0.887 -12.994 1.00 98.31 96 ARG A CA 1
ATOM 806 C C . ARG A 1 96 ? 12.806 0.281 -14.079 1.00 98.31 96 ARG A C 1
ATOM 808 O O . ARG A 1 96 ? 13.894 0.804 -14.338 1.00 98.31 96 ARG A O 1
ATOM 815 N N . LEU A 1 97 ? 12.377 -0.820 -14.691 1.00 98.12 97 LEU A N 1
ATOM 816 C CA . LEU A 1 97 ? 13.114 -1.455 -15.781 1.00 98.12 97 LEU A CA 1
ATOM 817 C C . LEU A 1 97 ? 13.014 -0.647 -17.073 1.00 98.12 97 LEU A C 1
ATOM 819 O O . LEU A 1 97 ? 14.027 -0.498 -17.754 1.00 98.12 97 LEU A O 1
ATOM 823 N N . ALA A 1 98 ? 11.853 -0.064 -17.365 1.00 98.19 98 ALA A N 1
ATOM 824 C CA . ALA A 1 98 ? 11.675 0.829 -18.499 1.00 98.19 98 ALA A CA 1
ATOM 825 C C . ALA A 1 98 ? 12.581 2.059 -18.400 1.00 98.19 98 ALA A C 1
ATOM 827 O O . ALA A 1 98 ? 13.287 2.383 -19.354 1.00 98.19 98 ALA A O 1
ATOM 828 N N . TRP A 1 99 ? 12.655 2.687 -17.223 1.00 98.19 99 TRP A N 1
ATOM 829 C CA . TRP A 1 99 ? 13.585 3.789 -16.972 1.00 98.19 99 TRP A CA 1
ATOM 830 C C . TRP A 1 99 ? 15.047 3.391 -17.174 1.00 98.19 99 TRP A C 1
ATOM 832 O O . TRP A 1 99 ? 15.787 4.112 -17.848 1.00 98.19 99 TRP A O 1
ATOM 842 N N . ARG A 1 100 ? 15.465 2.248 -16.611 1.00 97.69 100 ARG A N 1
ATOM 843 C CA . ARG A 1 100 ? 16.828 1.724 -16.779 1.00 97.69 100 ARG A CA 1
ATOM 844 C C . ARG A 1 100 ? 17.152 1.518 -18.258 1.00 97.69 100 ARG A C 1
ATOM 846 O O . ARG A 1 100 ? 18.187 1.985 -18.725 1.00 97.69 100 ARG A O 1
ATOM 853 N N . ASP A 1 101 ? 16.281 0.826 -18.981 1.00 98.00 101 ASP A N 1
ATOM 854 C CA . ASP A 1 101 ? 16.545 0.428 -20.362 1.00 98.00 101 ASP A CA 1
ATOM 855 C C . ASP A 1 101 ? 16.483 1.617 -21.313 1.00 98.00 101 ASP A C 1
ATOM 857 O O . ASP A 1 101 ? 17.294 1.704 -22.233 1.00 98.00 101 ASP A O 1
ATOM 861 N N . LEU A 1 102 ? 15.589 2.575 -21.065 1.00 98.06 102 LEU A N 1
ATOM 862 C CA . LEU A 1 102 ? 15.574 3.825 -21.809 1.00 98.06 102 LEU A CA 1
ATOM 863 C C . LEU A 1 102 ? 16.879 4.602 -21.593 1.00 98.06 102 LEU A C 1
ATOM 865 O O . LEU A 1 102 ? 17.475 5.071 -22.564 1.00 98.06 102 LEU A O 1
ATOM 869 N N . GLU A 1 103 ? 17.369 4.702 -20.350 1.00 98.06 103 GLU A N 1
ATOM 870 C CA . GLU A 1 103 ? 18.664 5.330 -20.058 1.00 98.06 103 GLU A CA 1
ATOM 871 C C . GLU A 1 103 ? 19.822 4.619 -20.776 1.00 98.06 103 GLU A C 1
ATOM 873 O O . GLU A 1 103 ? 20.704 5.298 -21.308 1.00 98.06 103 GLU A O 1
ATOM 878 N N . GLU A 1 104 ? 19.823 3.284 -20.842 1.00 97.19 104 GLU A N 1
ATOM 879 C CA . GLU A 1 104 ? 20.828 2.509 -21.583 1.00 97.19 104 GLU A CA 1
ATOM 880 C C . GLU A 1 104 ? 20.740 2.728 -23.104 1.00 97.19 104 GLU A C 1
ATOM 882 O O . GLU A 1 104 ? 21.775 2.796 -23.771 1.00 97.19 104 GLU A O 1
ATOM 887 N N . GLN A 1 105 ? 19.531 2.885 -23.652 1.00 96.88 105 GLN A N 1
ATOM 888 C CA . GLN A 1 105 ? 19.301 3.092 -25.085 1.00 96.88 105 GLN A CA 1
ATOM 889 C C . GLN A 1 105 ? 19.740 4.478 -25.568 1.00 96.88 105 GLN A C 1
ATOM 891 O O . GLN A 1 105 ? 20.402 4.589 -26.601 1.00 96.88 105 GLN A O 1
ATOM 896 N N . VAL A 1 106 ? 19.371 5.544 -24.847 1.00 96.81 106 VAL A N 1
ATOM 897 C CA . VAL A 1 106 ? 19.609 6.930 -25.303 1.00 96.81 106 VAL A CA 1
ATOM 898 C C . VAL A 1 106 ? 20.788 7.604 -24.602 1.00 96.81 106 VAL A C 1
ATOM 900 O O . VAL A 1 106 ? 21.323 8.605 -25.083 1.00 96.81 106 VAL A O 1
ATOM 903 N N . GLY A 1 107 ? 21.222 7.057 -23.468 1.00 97.31 107 GLY A N 1
ATOM 904 C CA . GLY A 1 107 ? 22.228 7.643 -22.596 1.00 97.31 107 GLY A CA 1
ATOM 905 C C . GLY A 1 107 ? 21.661 8.736 -21.683 1.00 97.31 107 GLY A C 1
ATOM 906 O O . GLY A 1 107 ? 20.876 9.594 -22.093 1.00 97.31 107 GLY A O 1
ATOM 907 N N . ARG A 1 108 ? 22.148 8.776 -20.436 1.00 95.06 108 ARG A N 1
ATOM 908 C CA . ARG A 1 108 ? 21.694 9.701 -19.377 1.00 95.06 108 ARG A CA 1
ATOM 909 C C . ARG A 1 108 ? 21.541 11.159 -19.815 1.00 95.06 108 ARG A C 1
ATOM 911 O O . ARG A 1 108 ? 20.506 11.772 -19.584 1.00 95.06 108 ARG A O 1
ATOM 918 N N . ARG A 1 109 ? 22.556 11.725 -20.480 1.00 96.06 109 ARG A N 1
ATOM 919 C CA . ARG A 1 109 ? 22.541 13.143 -20.895 1.00 96.06 109 ARG A CA 1
ATOM 920 C C . ARG A 1 109 ? 21.456 13.457 -21.923 1.00 96.06 109 ARG A C 1
ATOM 922 O O . ARG A 1 109 ? 20.979 14.589 -21.951 1.00 96.06 109 ARG A O 1
ATOM 929 N N . ALA A 1 110 ? 21.127 12.508 -22.798 1.00 95.75 110 ALA A N 1
ATOM 930 C CA . ALA A 1 110 ? 20.049 12.686 -23.762 1.00 95.75 110 ALA A CA 1
ATOM 931 C C . ALA A 1 110 ? 18.697 12.560 -23.055 1.00 95.75 110 ALA A C 1
ATOM 933 O O . ALA A 1 110 ? 17.851 13.430 -23.228 1.00 95.75 110 ALA A O 1
ATOM 934 N N . LEU A 1 111 ? 18.546 11.562 -22.176 1.00 95.31 111 LEU A N 1
ATOM 935 C CA . LEU A 1 111 ? 17.328 11.340 -21.393 1.00 95.31 111 LEU A CA 1
ATOM 936 C C . LEU A 1 111 ? 16.954 12.541 -20.506 1.00 95.31 111 LEU A C 1
ATOM 938 O O . LEU A 1 111 ? 15.787 12.912 -20.417 1.00 95.31 111 LEU A O 1
ATOM 942 N N . GLU A 1 112 ? 17.939 13.183 -19.874 1.00 94.31 112 GLU A N 1
ATOM 943 C CA . GLU A 1 112 ? 17.735 14.383 -19.046 1.00 94.31 112 GLU A CA 1
ATOM 944 C C . GLU A 1 112 ? 17.261 15.603 -19.853 1.00 94.31 112 GLU A C 1
ATOM 946 O O . GLU A 1 112 ? 16.595 16.483 -19.308 1.00 94.31 112 GLU A O 1
ATOM 951 N N . ARG A 1 113 ? 17.625 15.677 -21.139 1.00 96.50 113 ARG A N 1
ATOM 952 C CA . ARG A 1 113 ? 17.276 16.786 -22.045 1.00 96.50 113 ARG A CA 1
ATOM 953 C C . ARG A 1 113 ? 16.051 16.499 -22.908 1.00 96.50 113 ARG A C 1
ATOM 955 O O . ARG A 1 113 ? 15.576 17.414 -23.576 1.00 96.50 113 ARG A O 1
ATOM 962 N N . MET A 1 114 ? 15.595 15.251 -22.921 1.00 96.25 114 MET A N 1
ATOM 963 C CA . MET A 1 114 ? 14.443 14.793 -23.684 1.00 96.25 114 MET A CA 1
ATOM 964 C C . MET A 1 114 ? 13.182 15.525 -23.228 1.00 96.25 114 MET A C 1
ATOM 966 O O . MET A 1 114 ? 13.007 15.812 -22.038 1.00 96.25 114 MET A O 1
ATOM 970 N N . ASP A 1 115 ? 12.301 15.830 -24.179 1.00 97.94 115 ASP A N 1
ATOM 971 C CA . ASP A 1 115 ? 11.010 16.413 -23.847 1.00 97.94 115 ASP A CA 1
ATOM 972 C C . ASP A 1 115 ? 10.194 15.459 -22.957 1.00 97.94 115 ASP A C 1
ATOM 974 O O . ASP A 1 115 ? 10.286 14.236 -23.066 1.00 97.94 115 ASP A O 1
ATOM 978 N N . ARG A 1 116 ? 9.383 16.013 -22.047 1.00 95.81 116 ARG A N 1
ATOM 979 C CA . ARG A 1 116 ? 8.627 15.194 -21.088 1.00 95.81 116 ARG A CA 1
ATOM 980 C C . ARG A 1 116 ? 7.578 14.314 -21.759 1.00 95.81 116 ARG A C 1
ATOM 982 O O . ARG A 1 116 ? 7.367 13.206 -21.274 1.00 95.81 116 ARG A O 1
ATOM 989 N N . PHE A 1 117 ? 6.921 14.793 -22.815 1.00 96.94 117 PHE A N 1
ATOM 990 C CA . PHE A 1 117 ? 5.917 14.005 -23.528 1.00 96.94 117 PHE A CA 1
ATOM 991 C C . PHE A 1 117 ? 6.578 12.920 -24.368 1.00 96.94 117 PHE A C 1
ATOM 993 O O . PHE A 1 117 ? 6.135 11.777 -24.329 1.00 96.94 117 PHE A O 1
ATOM 1000 N N . GLU A 1 118 ? 7.667 13.254 -25.063 1.00 97.19 118 GLU A N 1
ATOM 1001 C CA . GLU A 1 118 ? 8.474 12.271 -25.796 1.00 97.19 118 GLU A CA 1
ATOM 1002 C C . GLU A 1 118 ? 8.960 11.154 -24.865 1.00 97.19 118 GLU A C 1
ATOM 1004 O O . GLU A 1 118 ? 8.705 9.978 -25.118 1.00 97.19 118 GLU A O 1
ATOM 1009 N N . ARG A 1 119 ? 9.561 11.526 -23.730 1.00 97.50 119 ARG A N 1
ATOM 1010 C CA . ARG A 1 119 ? 10.026 10.576 -22.718 1.00 97.50 119 ARG A CA 1
ATOM 1011 C C . ARG A 1 119 ? 8.894 9.723 -22.158 1.00 97.50 119 ARG A C 1
ATOM 1013 O O . ARG A 1 119 ? 9.075 8.524 -21.994 1.00 97.50 119 ARG A O 1
ATOM 1020 N N . GLY A 1 120 ? 7.746 10.336 -21.863 1.00 97.19 120 GLY A N 1
ATOM 1021 C CA . GLY A 1 120 ? 6.565 9.626 -21.376 1.00 97.19 120 GLY A CA 1
ATOM 1022 C C . GLY A 1 120 ? 6.083 8.567 -22.365 1.00 97.19 120 GLY A C 1
ATOM 1023 O O . GLY A 1 120 ? 5.882 7.429 -21.969 1.00 97.19 120 GLY A O 1
ATOM 1024 N N . ASN A 1 121 ? 5.989 8.908 -23.654 1.00 97.69 121 ASN A N 1
ATOM 1025 C CA . ASN A 1 121 ? 5.584 7.955 -24.690 1.00 97.69 121 ASN A CA 1
ATOM 1026 C C . ASN A 1 121 ? 6.559 6.774 -24.792 1.00 97.69 121 ASN A C 1
ATOM 1028 O O . ASN A 1 121 ? 6.123 5.628 -24.819 1.00 97.69 121 ASN A O 1
ATOM 1032 N N . MET A 1 122 ? 7.870 7.043 -24.796 1.00 98.00 122 MET A N 1
ATOM 1033 C CA . MET A 1 122 ? 8.882 5.982 -24.857 1.00 98.00 122 MET A CA 1
ATOM 1034 C C . MET A 1 122 ? 8.838 5.069 -23.629 1.00 98.00 122 MET A C 1
ATOM 1036 O O . MET A 1 122 ? 8.936 3.853 -23.768 1.00 98.00 122 MET A O 1
ATOM 1040 N N . LEU A 1 123 ? 8.683 5.641 -22.431 1.00 98.06 123 LEU A N 1
ATOM 1041 C CA . LEU A 1 123 ? 8.545 4.858 -21.203 1.00 98.06 123 LEU A CA 1
ATOM 1042 C C . LEU A 1 123 ? 7.300 3.980 -21.255 1.00 98.06 123 LEU A C 1
ATOM 1044 O O . LEU A 1 123 ? 7.426 2.781 -21.050 1.00 98.06 123 LEU A O 1
ATOM 1048 N N . SER A 1 124 ? 6.144 4.531 -21.630 1.00 97.75 124 SER A N 1
ATOM 1049 C CA . SER A 1 124 ? 4.902 3.759 -21.726 1.00 97.75 124 SER A CA 1
ATOM 1050 C C . SER A 1 124 ? 4.986 2.607 -22.733 1.00 97.75 124 SER A C 1
ATOM 1052 O O . SER A 1 124 ? 4.407 1.551 -22.495 1.00 97.75 124 SER A O 1
ATOM 1054 N N . GLU A 1 125 ? 5.712 2.766 -23.844 1.00 98.12 125 GLU A N 1
ATOM 1055 C CA . GLU A 1 125 ? 5.941 1.671 -24.799 1.00 98.12 125 GLU A CA 1
ATOM 1056 C C . GLU A 1 125 ? 6.792 0.541 -24.198 1.00 98.12 125 GLU A C 1
ATOM 1058 O O . GLU A 1 125 ? 6.480 -0.636 -24.392 1.00 98.12 125 GLU A O 1
ATOM 1063 N N . ILE A 1 126 ? 7.851 0.882 -23.456 1.00 98.38 126 ILE A N 1
ATOM 1064 C CA . ILE A 1 126 ? 8.727 -0.108 -22.813 1.00 98.38 126 ILE A CA 1
ATOM 1065 C C . ILE A 1 126 ? 8.021 -0.763 -21.612 1.00 98.38 126 ILE A C 1
ATOM 1067 O O . ILE A 1 126 ? 8.118 -1.976 -21.436 1.00 98.38 126 ILE A O 1
ATOM 1071 N N . GLU A 1 127 ? 7.287 0.012 -20.813 1.00 98.31 127 GLU A N 1
ATOM 1072 C CA . GLU A 1 127 ? 6.467 -0.469 -19.692 1.00 98.31 127 GLU A CA 1
ATOM 1073 C C . GLU A 1 127 ? 5.423 -1.477 -20.171 1.00 98.31 127 GLU A C 1
ATOM 1075 O O . GLU A 1 127 ? 5.381 -2.586 -19.652 1.00 98.31 127 GLU A O 1
ATOM 1080 N N . ALA A 1 128 ? 4.673 -1.161 -21.233 1.00 98.12 128 ALA A N 1
ATOM 1081 C CA . ALA A 1 128 ? 3.676 -2.074 -21.793 1.00 98.12 128 ALA A CA 1
ATOM 1082 C C . ALA A 1 128 ? 4.284 -3.406 -22.266 1.00 98.12 128 ALA A C 1
ATOM 1084 O O . ALA A 1 128 ? 3.642 -4.455 -22.184 1.00 98.12 128 ALA A O 1
ATOM 1085 N N . TRP A 1 129 ? 5.527 -3.383 -22.759 1.00 98.38 129 TRP A N 1
ATOM 1086 C CA . TRP A 1 129 ? 6.245 -4.610 -23.093 1.00 98.38 129 TRP A CA 1
ATOM 1087 C C . TRP A 1 129 ? 6.582 -5.429 -21.840 1.00 98.38 129 TRP A C 1
ATOM 1089 O O . TRP A 1 129 ? 6.359 -6.640 -21.831 1.00 98.38 129 TRP A O 1
ATOM 1099 N N . TYR A 1 130 ? 7.079 -4.781 -20.781 1.00 98.44 130 TYR A N 1
ATOM 1100 C CA . TYR A 1 130 ? 7.373 -5.441 -19.506 1.00 98.44 130 TYR A CA 1
ATOM 1101 C C . TYR A 1 130 ? 6.119 -5.994 -18.825 1.00 98.44 130 TYR A C 1
ATOM 1103 O O . TYR A 1 130 ? 6.162 -7.112 -18.316 1.00 98.44 130 TYR A O 1
ATOM 1111 N N . ASP A 1 131 ? 5.007 -5.264 -18.859 1.00 97.44 131 ASP A N 1
ATOM 1112 C CA . ASP A 1 131 ? 3.724 -5.724 -18.327 1.00 97.44 131 ASP A CA 1
ATOM 1113 C C . ASP A 1 131 ? 3.273 -7.021 -19.007 1.00 97.44 131 ASP A C 1
ATOM 1115 O O . ASP A 1 131 ? 2.910 -7.987 -18.333 1.00 97.44 131 ASP A O 1
ATOM 1119 N N . GLU A 1 132 ? 3.346 -7.086 -20.341 1.00 97.94 132 GLU A N 1
ATOM 1120 C CA . GLU A 1 132 ? 2.993 -8.295 -21.093 1.00 97.94 132 GLU A CA 1
ATOM 1121 C C . GLU A 1 132 ? 3.957 -9.455 -20.796 1.00 97.94 132 GLU A C 1
ATOM 1123 O O . GLU A 1 132 ? 3.530 -10.603 -20.637 1.00 97.94 132 GLU A O 1
ATOM 1128 N N . GLU A 1 133 ? 5.256 -9.165 -20.696 1.00 98.25 133 GLU A N 1
ATOM 1129 C CA . GLU A 1 133 ? 6.282 -10.152 -20.359 1.00 98.25 133 GLU A CA 1
ATOM 1130 C C . GLU A 1 133 ? 6.031 -10.757 -18.972 1.00 98.25 133 GLU A C 1
ATOM 1132 O O . GLU A 1 133 ? 5.988 -11.980 -18.820 1.00 98.25 133 GLU A O 1
ATOM 1137 N N . PHE A 1 134 ? 5.792 -9.922 -17.961 1.00 97.69 134 PHE A N 1
ATOM 1138 C CA . PHE A 1 134 ? 5.511 -10.374 -16.601 1.00 97.69 134 PHE A CA 1
ATOM 1139 C C . PHE A 1 134 ? 4.169 -11.084 -16.483 1.00 97.69 134 PHE A C 1
ATOM 1141 O O . PHE A 1 134 ? 4.078 -12.086 -15.772 1.00 97.69 134 PHE A O 1
ATOM 1148 N N . HIS A 1 135 ? 3.154 -10.649 -17.228 1.00 96.50 135 HIS A N 1
ATOM 1149 C CA . HIS A 1 135 ? 1.872 -11.340 -17.267 1.00 96.50 135 HIS A CA 1
ATOM 1150 C C . HIS A 1 135 ? 1.999 -12.778 -17.794 1.00 96.50 135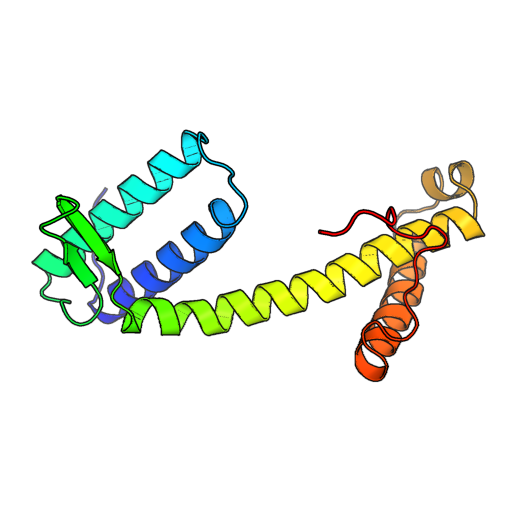 HIS A C 1
ATOM 1152 O O . HIS A 1 135 ? 1.345 -13.688 -17.282 1.00 96.50 135 HIS A O 1
ATOM 1158 N N . ARG A 1 136 ? 2.850 -13.006 -18.804 1.00 97.62 136 ARG A N 1
ATOM 1159 C CA . ARG A 1 136 ? 3.031 -14.330 -19.427 1.00 97.62 136 ARG A CA 1
ATOM 1160 C C . ARG A 1 136 ? 4.041 -15.220 -18.719 1.00 97.62 136 ARG A C 1
ATOM 1162 O O . ARG A 1 136 ? 3.838 -16.431 -18.658 1.00 97.62 136 ARG A O 1
ATOM 1169 N N . HIS A 1 137 ? 5.136 -14.636 -18.247 1.00 97.56 137 HIS A N 1
ATOM 1170 C CA . HIS A 1 137 ? 6.329 -15.372 -17.829 1.00 97.56 137 HIS A CA 1
ATOM 1171 C C . HIS A 1 137 ? 6.707 -15.128 -16.365 1.00 97.56 137 HIS A C 1
ATOM 1173 O O . HIS A 1 137 ? 7.625 -15.770 -15.849 1.00 97.56 137 HIS A O 1
ATOM 1179 N N . GLY A 1 138 ? 6.027 -14.214 -15.665 1.00 95.88 138 GLY A N 1
ATOM 1180 C CA . GLY A 1 138 ? 6.392 -13.820 -14.307 1.00 95.88 138 GLY A CA 1
ATOM 1181 C C . GLY A 1 138 ? 7.871 -13.436 -14.228 1.00 95.88 138 GLY A C 1
ATOM 1182 O O . GLY A 1 138 ? 8.353 -12.586 -14.968 1.00 95.88 138 GLY A O 1
ATOM 1183 N N . LEU A 1 139 ? 8.631 -14.101 -13.354 1.00 96.31 139 LEU A N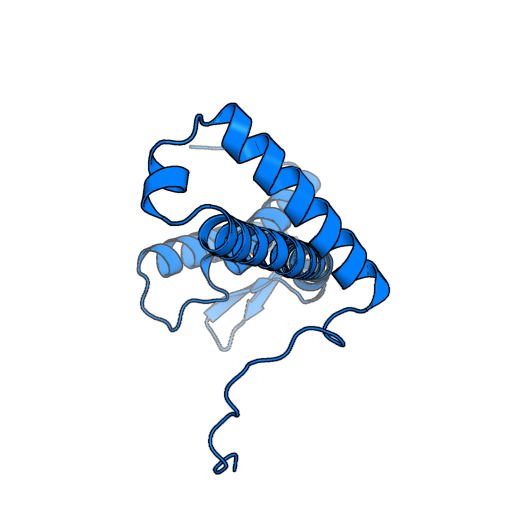 1
ATOM 1184 C CA . LEU A 1 139 ? 10.069 -13.851 -13.185 1.00 96.31 139 LEU A CA 1
ATOM 1185 C C . LEU A 1 139 ? 10.964 -14.809 -13.987 1.00 96.31 139 LEU A C 1
ATOM 1187 O O . LEU A 1 139 ? 12.182 -14.802 -13.800 1.00 96.31 139 LEU A O 1
ATOM 1191 N N . GLU A 1 140 ? 10.418 -15.657 -14.862 1.00 96.75 140 GLU A N 1
ATOM 1192 C CA . GLU A 1 140 ? 11.199 -16.681 -15.572 1.00 96.75 140 GLU A CA 1
ATOM 1193 C C . GLU A 1 140 ? 12.355 -16.090 -16.382 1.00 96.75 140 GLU A C 1
ATOM 1195 O O . GLU A 1 140 ? 13.455 -16.644 -16.343 1.00 96.75 140 GLU A O 1
ATOM 1200 N N . ASN A 1 141 ? 12.146 -14.934 -17.013 1.00 95.31 141 ASN A N 1
ATOM 1201 C CA . ASN A 1 141 ? 13.150 -14.262 -17.839 1.00 95.31 141 ASN A CA 1
ATOM 1202 C C . ASN A 1 141 ? 13.903 -13.134 -17.110 1.00 95.31 141 ASN A C 1
ATOM 1204 O O . ASN A 1 141 ? 14.872 -12.590 -17.643 1.00 95.31 141 ASN A O 1
ATOM 1208 N N . LEU A 1 142 ? 13.546 -12.826 -15.857 1.00 94.94 142 LEU A N 1
ATOM 1209 C CA . LEU A 1 142 ? 14.258 -11.835 -15.050 1.00 94.94 142 LEU A CA 1
ATOM 1210 C C . LEU A 1 142 ? 15.414 -12.489 -14.282 1.00 94.94 142 LEU A C 1
ATOM 1212 O O . LEU A 1 142 ? 15.216 -13.319 -13.390 1.00 94.94 142 LEU A O 1
ATOM 1216 N N . ARG A 1 143 ? 16.657 -12.119 -14.609 1.00 92.12 143 ARG A N 1
ATOM 1217 C CA . ARG A 1 143 ? 17.861 -12.646 -13.945 1.00 92.12 143 ARG A CA 1
ATOM 1218 C C . ARG A 1 143 ? 18.853 -11.545 -13.606 1.00 92.12 143 ARG A C 1
ATOM 1220 O O . ARG A 1 143 ? 19.137 -10.662 -14.410 1.00 92.12 143 ARG A O 1
ATOM 1227 N N . MET A 1 144 ? 19.453 -11.664 -12.426 1.00 92.19 144 MET A N 1
ATOM 1228 C CA . MET A 1 144 ? 20.581 -10.830 -12.025 1.00 92.19 144 MET A CA 1
ATOM 1229 C C . MET A 1 144 ? 21.860 -11.305 -12.725 1.00 92.19 144 MET A C 1
ATOM 1231 O O . MET A 1 144 ? 22.131 -12.504 -12.799 1.00 92.19 144 MET A O 1
ATOM 1235 N N . LYS A 1 145 ? 22.673 -10.361 -13.219 1.00 91.69 145 LYS A N 1
ATOM 1236 C CA . LYS A 1 145 ? 23.988 -10.664 -13.819 1.00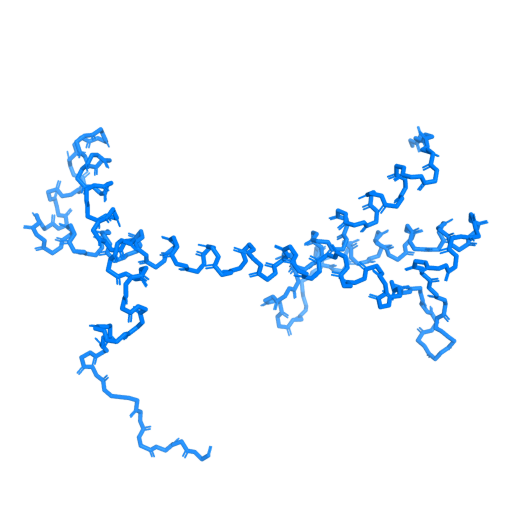 91.69 145 LYS A CA 1
ATOM 1237 C C . LYS A 1 145 ? 24.980 -11.211 -12.781 1.00 91.69 145 LYS A C 1
ATOM 1239 O O . LYS A 1 145 ? 25.859 -12.000 -13.117 1.00 91.69 145 LYS A O 1
ATOM 1244 N N . SER A 1 146 ? 24.840 -10.797 -11.523 1.00 91.44 146 SER A N 1
ATOM 1245 C CA . SER A 1 146 ? 25.591 -11.312 -10.377 1.00 91.44 146 SER A CA 1
ATOM 1246 C C . SER A 1 146 ? 24.808 -12.408 -9.649 1.00 91.44 146 SER A C 1
ATOM 1248 O O . SER A 1 146 ? 23.580 -12.460 -9.699 1.00 91.44 146 SER A O 1
ATOM 1250 N N . ARG A 1 147 ? 25.527 -13.301 -8.958 1.00 84.62 147 ARG A N 1
ATOM 1251 C CA . ARG A 1 147 ? 24.926 -14.328 -8.094 1.00 84.62 147 ARG A CA 1
ATOM 1252 C C . ARG A 1 147 ? 24.960 -13.884 -6.629 1.00 84.62 147 ARG A C 1
ATOM 1254 O O . ARG A 1 147 ? 25.928 -13.223 -6.245 1.00 84.62 147 ARG A O 1
ATOM 1261 N N . PRO A 1 148 ? 23.968 -14.278 -5.810 1.00 84.69 148 PRO A N 1
ATOM 1262 C CA . PRO A 1 148 ? 24.041 -14.071 -4.371 1.00 84.69 148 PRO A CA 1
ATOM 1263 C C . PRO A 1 148 ? 25.257 -14.814 -3.782 1.00 84.69 148 PRO A C 1
ATOM 1265 O O . PRO A 1 148 ? 25.699 -15.826 -4.345 1.00 84.69 148 PRO A O 1
ATOM 1268 N N . PRO A 1 149 ? 25.835 -14.318 -2.675 1.00 86.44 149 PRO A N 1
ATOM 1269 C CA . PRO A 1 149 ? 26.949 -14.981 -2.005 1.00 86.44 149 PRO A CA 1
ATOM 1270 C C . PRO A 1 149 ? 26.567 -16.411 -1.591 1.00 86.44 149 PRO A C 1
ATOM 1272 O 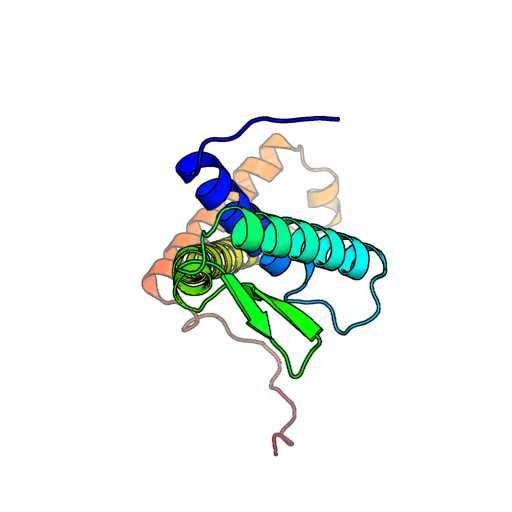O . PRO A 1 149 ? 25.447 -16.668 -1.166 1.00 86.44 149 PRO A O 1
ATOM 1275 N N . LYS A 1 150 ? 27.514 -17.353 -1.706 1.00 78.81 150 LYS A N 1
ATOM 1276 C CA . LYS A 1 150 ? 27.292 -18.797 -1.467 1.00 78.81 150 LYS A CA 1
ATOM 1277 C C . LYS A 1 150 ? 26.942 -19.169 -0.018 1.00 78.81 150 LYS A C 1
ATOM 1279 O O . LYS A 1 150 ? 26.612 -20.322 0.230 1.00 78.81 150 LYS A O 1
ATOM 1284 N N . ASN A 1 151 ? 27.009 -18.225 0.917 1.00 65.88 151 ASN A N 1
ATOM 1285 C CA . ASN A 1 151 ? 26.716 -18.461 2.327 1.00 65.88 151 ASN A CA 1
ATOM 1286 C C . ASN A 1 151 ? 25.264 -18.073 2.615 1.00 65.88 151 ASN A C 1
ATOM 1288 O O . ASN A 1 151 ? 25.001 -17.071 3.275 1.00 65.88 151 ASN A O 1
ATOM 1292 N N . VAL A 1 152 ? 24.336 -18.851 2.067 1.00 59.00 152 VAL A N 1
ATOM 1293 C CA . VAL A 1 152 ? 22.959 -18.893 2.559 1.00 59.00 152 VAL A CA 1
ATOM 1294 C C . VAL A 1 152 ? 22.930 -20.075 3.526 1.00 59.00 152 VAL A C 1
ATOM 1296 O O . VAL A 1 152 ? 23.015 -21.216 3.075 1.00 59.00 152 VAL A O 1
ATOM 1299 N N . ASN A 1 153 ? 22.958 -19.791 4.831 1.00 49.69 153 ASN A N 1
ATOM 1300 C CA . ASN A 1 153 ? 22.611 -20.781 5.857 1.00 49.69 153 ASN A CA 1
ATOM 1301 C C . ASN A 1 153 ? 21.095 -20.959 5.878 1.00 49.69 153 ASN A C 1
ATOM 1303 O O . ASN A 1 153 ? 20.407 -19.918 5.789 1.00 49.69 153 ASN A O 1
#

Solvent-accessible surface area (backbone atoms only — not comparable to full-atom values): 8953 Å² total; per-residue (Å²): 141,88,85,90,70,54,73,69,55,47,53,51,50,51,43,52,47,54,48,46,49,48,71,69,45,74,81,60,91,74,86,56,71,69,52,53,53,52,52,54,52,49,33,54,51,36,47,51,35,51,78,71,65,42,59,80,39,27,46,78,37,80,89,76,72,44,44,41,73,28,69,64,42,46,54,72,31,47,68,54,49,54,52,47,52,54,52,49,50,54,54,53,48,23,49,55,50,23,54,52,51,49,33,71,73,62,32,62,77,49,58,75,69,46,54,70,67,62,50,48,54,55,38,52,56,44,22,55,50,41,50,54,48,37,73,76,48,56,62,77,84,67,75,73,96,68,78,80,75,89,82,73,129

Secondary structure (DSSP, 8-state):
------HHHHHHHHHHHHHHHHHHHTT--S--HHHHHHHHHHHHHHHHHHHTT-TTTEEEETTTTEEEE-HHHHHHHHHHHHHHHHHHHHHHHHHHHHHHHHHHHH-HHHHHHS-HHHHHHHHHHHHHHHHHHHHHHTTTT---SSPPPS---

Radius of gyration: 22.49 Å; Cα contacts (8 Å, |Δi|>4): 94; chains: 1; bounding box: 51×39×54 Å

Sequence (153 aa):
MKITLTEEEYRRLLELVEAGLWVFHSYDEGNDPEADAHRALAEKLCQQALEAKMNHLVYWSEEQQRCYPTQLLEERVMSRVDRYDDFRFWDGLAERLAWRDLEEQVGRRALERMDRFERGNMLSEIEAWYDEEFHRHGLENLRMKSRPPKNVN

Foldseek 3Di:
DDDDDDPVRLLVVLLVLLLVLCVVPVPDPDDDPVNVVSVVVSQVSQVVCVVVVVVVFKDQDPVVRTIDGDPVSVVVNVVVSVVVVVVCVQLVVLLVVLVVVVCVVQNPVCLVVDDPVRNVVSSVVSSVVSSVCCVVQNCVPPDDPDDDDPPDD

pLDDT: mean 92.06, std 9.46, range [49.69, 98.44]

Nearest PDB structures (foldseek):
  3qah-assembly1_A  TM=4.194E-01  e=8.716E+00  Homo sapiens

Mean predicted aligned error: 5.64 Å